Protein AF-I9ZJ11-F1 (afdb_m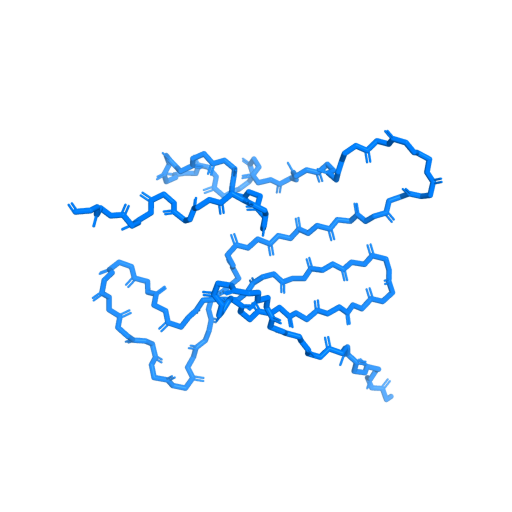onomer_lite)

Structure (mmCIF, N/CA/C/O backbone):
data_AF-I9ZJ11-F1
#
_entry.id   AF-I9ZJ11-F1
#
loop_
_atom_site.group_PDB
_atom_site.id
_atom_site.type_symbol
_atom_site.label_atom_id
_atom_site.label_alt_id
_atom_site.label_comp_id
_atom_site.label_asym_id
_atom_site.label_entity_id
_atom_site.label_seq_id
_atom_site.pdbx_PDB_ins_code
_atom_site.Cartn_x
_atom_site.Cartn_y
_atom_site.Cartn_z
_atom_site.occupancy
_atom_site.B_iso_or_equiv
_atom_site.auth_seq_id
_atom_site.auth_comp_id
_atom_site.auth_asym_id
_atom_site.auth_atom_id
_atom_site.pdbx_PDB_model_num
ATOM 1 N N . MET A 1 1 ? -10.554 7.405 -21.969 1.00 78.31 1 MET A N 1
ATOM 2 C CA . MET A 1 1 ? -10.525 6.119 -21.237 1.00 78.31 1 MET A CA 1
ATOM 3 C C . MET A 1 1 ? -9.491 6.264 -20.133 1.00 78.31 1 MET A C 1
ATOM 5 O O . MET A 1 1 ? -8.429 6.786 -20.431 1.00 78.31 1 MET A O 1
ATOM 9 N N . LEU A 1 2 ? -9.816 5.924 -18.883 1.00 82.06 2 LEU A N 1
ATOM 10 C CA . LEU A 1 2 ? -8.851 5.946 -17.775 1.00 82.06 2 LEU A CA 1
ATOM 11 C C . LEU A 1 2 ? -8.134 4.600 -17.723 1.00 82.06 2 LEU A C 1
ATOM 13 O O . LEU A 1 2 ? -8.796 3.561 -17.674 1.00 82.06 2 LEU A O 1
ATOM 17 N N . GLU A 1 3 ? -6.806 4.626 -17.741 1.00 89.94 3 GLU A N 1
ATOM 18 C CA . GLU A 1 3 ? -6.010 3.427 -17.506 1.00 89.94 3 GLU A CA 1
ATOM 19 C C . GLU A 1 3 ? -6.105 3.022 -16.035 1.00 89.94 3 GLU A C 1
ATOM 21 O O . GLU A 1 3 ? -6.094 3.858 -15.129 1.00 89.94 3 GLU A O 1
ATOM 26 N N . LYS A 1 4 ? -6.264 1.720 -15.799 1.00 90.81 4 LYS A N 1
ATOM 27 C CA . LYS A 1 4 ? -6.378 1.161 -14.453 1.00 90.81 4 LYS A CA 1
ATOM 28 C C . LYS A 1 4 ? -5.008 0.694 -13.984 1.00 90.81 4 LYS A C 1
ATOM 30 O O . LYS A 1 4 ? -4.286 0.056 -14.743 1.00 90.81 4 LYS A O 1
ATOM 35 N N . GLY A 1 5 ? -4.700 0.956 -12.719 1.00 91.88 5 GLY A N 1
ATOM 36 C CA . GLY A 1 5 ? -3.571 0.327 -12.040 1.00 91.88 5 GLY A CA 1
ATOM 37 C C . GLY A 1 5 ? -3.818 -1.150 -11.713 1.00 91.88 5 GLY A C 1
ATOM 38 O O . GLY A 1 5 ? -4.937 -1.662 -11.826 1.00 91.88 5 GLY A O 1
ATOM 39 N N . THR A 1 6 ? -2.766 -1.825 -11.258 1.00 95.69 6 THR A N 1
ATOM 40 C CA . THR A 1 6 ? -2.787 -3.217 -10.796 1.00 95.69 6 THR A CA 1
ATOM 41 C C . THR A 1 6 ? -2.919 -3.250 -9.281 1.00 95.69 6 THR A C 1
ATOM 43 O O . THR A 1 6 ? -2.101 -2.669 -8.576 1.00 95.69 6 THR A O 1
ATOM 46 N N . LYS A 1 7 ? -3.937 -3.937 -8.754 1.00 94.31 7 LYS A N 1
ATOM 47 C CA . LYS A 1 7 ? -4.050 -4.148 -7.304 1.00 94.31 7 LYS A CA 1
ATOM 48 C C . LYS A 1 7 ? -3.091 -5.245 -6.838 1.00 94.31 7 LYS A C 1
ATOM 50 O O . LYS A 1 7 ? -2.949 -6.263 -7.515 1.00 94.31 7 LYS A O 1
ATOM 55 N N . GLY A 1 8 ? -2.524 -5.083 -5.651 1.00 93.50 8 GLY A N 1
ATOM 56 C CA . GLY A 1 8 ? -1.694 -6.089 -5.001 1.00 93.50 8 GLY A CA 1
ATOM 57 C C . GLY A 1 8 ? -1.934 -6.163 -3.499 1.00 93.50 8 GLY A C 1
ATOM 58 O O . GLY A 1 8 ? -2.624 -5.331 -2.901 1.00 93.50 8 GLY A O 1
ATOM 59 N N . THR A 1 9 ? -1.395 -7.215 -2.895 1.00 89.81 9 THR A N 1
ATOM 60 C CA . THR A 1 9 ? -1.393 -7.412 -1.449 1.00 89.81 9 THR A CA 1
ATOM 61 C C . THR A 1 9 ? -0.069 -8.037 -1.050 1.00 89.81 9 THR A C 1
ATOM 63 O O . THR A 1 9 ? 0.402 -8.954 -1.720 1.00 89.81 9 THR A O 1
ATOM 66 N N . ASP A 1 10 ? 0.562 -7.512 -0.008 1.00 80.44 10 ASP A N 1
ATOM 67 C CA . ASP A 1 10 ? 1.824 -8.058 0.483 1.00 80.44 10 ASP A CA 1
ATOM 68 C C . ASP A 1 10 ? 1.615 -9.179 1.514 1.00 80.44 10 ASP A C 1
ATOM 70 O O . ASP A 1 10 ? 0.496 -9.515 1.899 1.00 80.44 10 ASP A O 1
ATOM 74 N N . HIS A 1 11 ? 2.720 -9.756 1.986 1.00 82.00 11 HIS A N 1
ATOM 75 C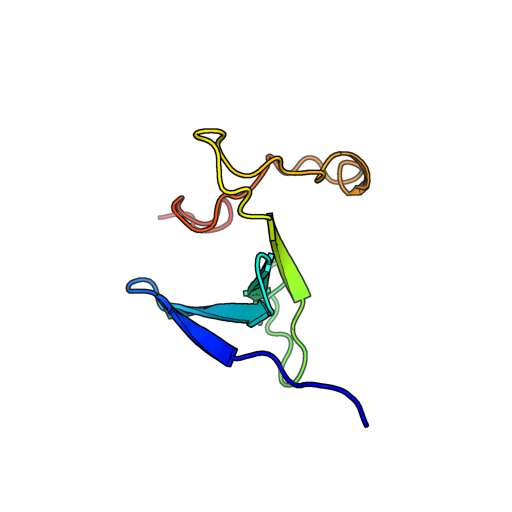 CA . HIS A 1 11 ? 2.728 -10.799 3.015 1.00 82.00 11 HIS A CA 1
ATOM 76 C C . HIS A 1 11 ? 2.104 -10.399 4.368 1.00 82.00 11 HIS A C 1
ATOM 78 O O . HIS A 1 11 ? 1.834 -11.278 5.182 1.00 82.00 11 HIS A O 1
ATOM 84 N N . LEU A 1 12 ? 1.867 -9.104 4.613 1.00 77.62 12 LEU A N 1
ATOM 85 C CA . LEU A 1 12 ? 1.207 -8.585 5.814 1.00 77.62 12 LEU A CA 1
ATOM 86 C C . LEU A 1 12 ? -0.275 -8.255 5.568 1.00 77.62 12 LEU A C 1
ATOM 88 O O . LEU A 1 12 ? -0.939 -7.730 6.459 1.00 77.62 12 LEU A O 1
ATOM 92 N N . GLY A 1 13 ? -0.807 -8.544 4.376 1.00 81.38 13 GLY A N 1
ATOM 93 C CA . GLY A 1 13 ? -2.204 -8.285 4.035 1.00 81.38 13 GLY A CA 1
ATOM 94 C C . GLY A 1 13 ? -2.504 -6.829 3.666 1.00 81.38 13 GLY A C 1
ATOM 95 O O . GLY A 1 13 ? -3.674 -6.462 3.568 1.00 81.38 13 GLY A O 1
ATOM 96 N N . ARG A 1 14 ? -1.488 -5.982 3.448 1.00 8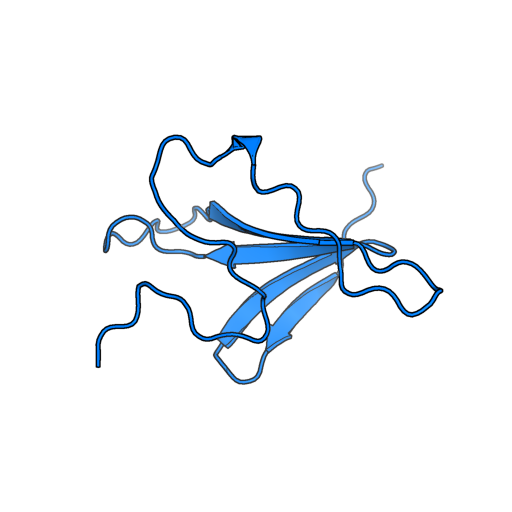2.06 14 ARG A N 1
ATOM 97 C CA . ARG A 1 14 ? -1.710 -4.576 3.077 1.00 82.06 14 ARG A CA 1
ATOM 98 C C . ARG A 1 14 ? -2.036 -4.459 1.602 1.00 82.06 14 ARG A C 1
ATOM 100 O O . ARG A 1 14 ? -1.329 -5.008 0.760 1.00 82.06 14 ARG A O 1
ATOM 107 N N . VAL A 1 15 ? -3.086 -3.707 1.299 1.00 90.69 15 VAL A N 1
ATOM 108 C CA . VAL A 1 15 ? -3.559 -3.498 -0.068 1.00 90.69 15 VAL A CA 1
ATOM 109 C C . VAL A 1 15 ? -2.839 -2.308 -0.685 1.00 90.69 15 VAL A C 1
ATOM 111 O O . VAL A 1 15 ? -2.682 -1.265 -0.053 1.00 90.69 15 VAL A O 1
ATOM 114 N N . PHE A 1 16 ? -2.428 -2.448 -1.940 1.00 91.31 16 PHE A N 1
ATOM 115 C CA . PHE A 1 16 ? -1.860 -1.355 -2.717 1.00 91.31 16 PHE A CA 1
ATOM 116 C C . PHE A 1 16 ? -2.323 -1.398 -4.172 1.00 91.31 16 PHE A C 1
ATOM 118 O O . PHE A 1 16 ? -2.826 -2.416 -4.656 1.00 91.31 16 PHE A O 1
ATOM 125 N N . VAL A 1 17 ? -2.151 -0.280 -4.870 1.00 93.69 17 VAL A N 1
ATOM 126 C CA . VAL A 1 17 ? -2.351 -0.164 -6.315 1.00 93.69 17 VAL A CA 1
ATOM 127 C C . VAL A 1 17 ? -1.065 0.343 -6.947 1.00 93.69 17 VAL A C 1
ATOM 129 O O . VAL A 1 17 ? -0.577 1.409 -6.575 1.00 93.69 17 VAL A O 1
ATOM 132 N N . ASP A 1 18 ? -0.556 -0.411 -7.913 1.00 92.81 18 ASP A N 1
ATOM 133 C CA . ASP A 1 18 ? 0.564 -0.022 -8.760 1.00 92.81 18 ASP A CA 1
ATOM 134 C C . ASP A 1 18 ? 0.063 0.607 -10.051 1.00 92.81 18 ASP A C 1
ATOM 136 O O . ASP A 1 18 ? -0.853 0.097 -10.700 1.00 92.81 18 ASP A O 1
ATOM 140 N N . TYR A 1 19 ? 0.687 1.704 -10.446 1.00 92.44 19 TYR A N 1
ATOM 141 C CA . TYR A 1 19 ? 0.456 2.338 -11.730 1.00 92.44 19 TYR A CA 1
ATOM 142 C C . TYR A 1 19 ? 1.762 2.949 -12.216 1.00 92.44 19 TYR A C 1
ATOM 144 O O . TYR A 1 19 ? 2.284 3.872 -11.587 1.00 92.44 19 TYR A O 1
ATOM 152 N N . ASP A 1 20 ? 2.273 2.433 -13.335 1.00 90.88 20 ASP A N 1
ATOM 153 C CA . ASP A 1 20 ? 3.577 2.823 -13.871 1.00 90.88 20 ASP A CA 1
ATOM 154 C C . ASP A 1 20 ? 4.665 2.696 -12.785 1.00 90.88 20 ASP A C 1
ATOM 156 O O . ASP A 1 20 ? 4.805 1.641 -12.163 1.00 90.88 20 ASP A O 1
ATOM 160 N N . ASN A 1 21 ? 5.397 3.766 -12.492 1.00 86.38 21 ASN A N 1
ATOM 161 C CA . ASN A 1 21 ? 6.441 3.780 -11.483 1.00 86.38 21 ASN A CA 1
ATOM 162 C C . ASN A 1 21 ? 5.945 4.223 -10.096 1.00 86.38 21 ASN A C 1
ATOM 164 O O . ASN A 1 21 ? 6.733 4.701 -9.282 1.00 86.38 21 ASN A O 1
ATOM 168 N N . LYS A 1 22 ? 4.640 4.1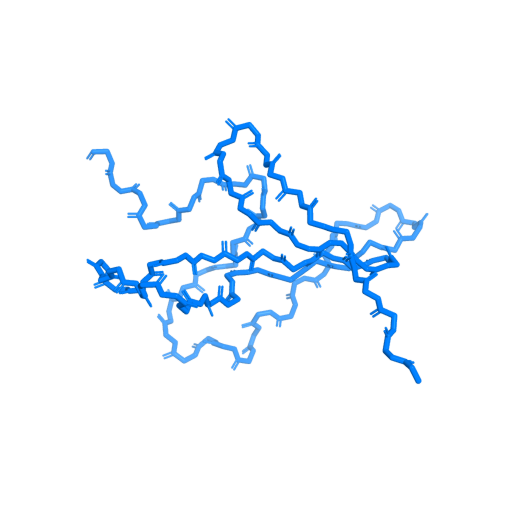29 -9.826 1.00 87.25 22 LYS A N 1
ATOM 169 C CA . LYS A 1 22 ? 4.017 4.584 -8.577 1.00 87.25 22 LYS A CA 1
ATOM 170 C C . LYS A 1 22 ? 3.288 3.449 -7.882 1.00 87.25 22 LYS A C 1
ATOM 172 O O . LYS A 1 22 ? 2.615 2.653 -8.534 1.00 87.25 22 LYS A O 1
ATOM 177 N N . ARG A 1 23 ? 3.334 3.459 -6.552 1.00 89.38 23 ARG A N 1
ATOM 178 C CA . ARG A 1 23 ? 2.534 2.593 -5.684 1.00 89.38 23 ARG A CA 1
ATOM 179 C C . ARG A 1 23 ? 1.745 3.428 -4.689 1.00 89.38 23 ARG A C 1
ATOM 181 O O . ARG A 1 23 ? 2.291 4.317 -4.043 1.00 89.38 23 ARG A O 1
ATOM 188 N N . VAL A 1 24 ? 0.466 3.111 -4.526 1.00 87.56 24 VAL A N 1
ATOM 189 C CA . VAL A 1 24 ? -0.420 3.728 -3.530 1.00 87.56 24 VAL A CA 1
ATOM 190 C C . VAL A 1 24 ? -0.840 2.669 -2.522 1.00 87.56 24 VAL A C 1
ATOM 192 O O . VAL A 1 24 ? -1.494 1.702 -2.903 1.00 87.56 24 VAL A O 1
ATOM 195 N N . GLY A 1 25 ? -0.480 2.834 -1.250 1.00 88.88 25 GLY A N 1
ATOM 196 C CA . GLY A 1 25 ? -0.953 1.978 -0.162 1.00 88.88 25 GLY A CA 1
ATOM 197 C C . GLY A 1 25 ? -2.326 2.419 0.341 1.00 88.88 25 GLY A C 1
ATOM 198 O O . GLY A 1 25 ? -2.583 3.617 0.485 1.00 88.88 25 GLY A O 1
ATOM 199 N N . LEU A 1 26 ? -3.203 1.454 0.613 1.00 88.75 26 LEU A N 1
ATOM 200 C CA . LEU A 1 26 ? -4.584 1.668 1.038 1.00 88.75 26 LEU A CA 1
ATOM 201 C C . LEU A 1 26 ? -4.855 0.998 2.394 1.00 88.75 26 LEU A C 1
ATOM 203 O O . LEU A 1 26 ? -4.389 -0.112 2.656 1.00 88.75 26 LEU A O 1
ATOM 207 N N . ASN A 1 27 ? -5.664 1.647 3.233 1.00 84.56 27 ASN A N 1
ATOM 208 C CA . ASN A 1 27 ? -6.143 1.110 4.510 1.00 84.56 27 ASN A CA 1
ATOM 209 C C . ASN A 1 27 ? -7.675 1.233 4.601 1.00 84.56 27 ASN A C 1
ATOM 211 O O . ASN A 1 27 ? -8.244 2.232 4.161 1.00 84.56 27 ASN A O 1
ATOM 215 N N . ASN A 1 28 ? -8.345 0.222 5.153 1.00 88.38 28 ASN A N 1
ATOM 216 C CA . ASN A 1 28 ? -9.798 0.197 5.366 1.00 88.38 28 ASN A CA 1
ATOM 217 C C . ASN A 1 28 ? -10.200 0.618 6.792 1.00 88.38 28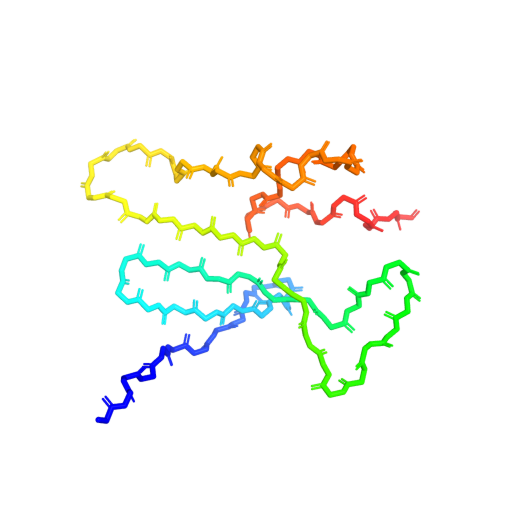 ASN A C 1
ATOM 219 O O . ASN A 1 28 ? -11.361 0.499 7.172 1.00 88.38 28 ASN A O 1
ATOM 223 N N . THR A 1 29 ? -9.250 1.104 7.587 1.00 84.81 29 THR A N 1
ATOM 224 C CA . THR A 1 29 ? -9.460 1.610 8.942 1.00 84.81 29 THR A CA 1
ATOM 225 C C . THR A 1 29 ? -8.842 2.998 9.106 1.00 84.81 29 THR A C 1
ATOM 227 O O . THR A 1 29 ? -7.792 3.307 8.542 1.00 84.81 29 THR A O 1
ATOM 230 N N . TRP A 1 30 ? -9.484 3.847 9.905 1.00 81.69 30 TRP A N 1
ATOM 231 C CA . TRP A 1 30 ? -8.961 5.147 10.326 1.00 81.69 30 TRP A CA 1
ATOM 232 C C . TRP A 1 30 ? -9.376 5.402 11.772 1.00 81.69 30 TRP A C 1
ATOM 234 O O . TRP A 1 30 ? -10.529 5.173 12.122 1.00 81.69 30 TRP A O 1
ATOM 244 N N . ASP A 1 31 ? -8.446 5.834 12.626 1.00 80.56 31 ASP A N 1
ATOM 245 C CA . ASP A 1 31 ? -8.706 6.073 14.057 1.00 80.56 31 ASP A CA 1
ATOM 246 C C . ASP A 1 31 ? -9.459 4.913 14.755 1.00 80.56 31 ASP A C 1
ATOM 248 O O . ASP A 1 31 ? -10.438 5.091 15.480 1.00 80.56 31 ASP A O 1
ATOM 252 N N . LYS A 1 32 ? -9.024 3.672 14.479 1.00 81.19 32 LYS A N 1
ATOM 253 C CA . LYS A 1 32 ? -9.627 2.423 14.998 1.00 81.19 32 LYS A CA 1
ATOM 254 C C . LYS A 1 32 ? -11.094 2.203 14.596 1.00 81.19 32 LYS A C 1
ATOM 256 O O . LYS A 1 32 ? -11.783 1.385 15.209 1.00 81.19 32 LYS A O 1
ATOM 261 N N . LYS A 1 33 ? -11.586 2.911 13.581 1.00 82.94 33 LYS A N 1
ATOM 262 C CA . LYS A 1 33 ? -12.900 2.697 12.971 1.00 82.94 33 LYS A CA 1
ATOM 263 C C . LYS A 1 33 ? -12.736 2.016 11.622 1.00 82.94 33 LYS A C 1
ATOM 265 O O . LYS A 1 33 ? -11.887 2.419 10.832 1.00 82.94 33 LYS A O 1
ATOM 270 N N . ASP A 1 34 ? -13.554 0.998 11.378 1.00 90.25 34 ASP A N 1
ATOM 271 C CA . ASP A 1 34 ? -13.705 0.397 10.055 1.00 90.25 34 ASP A CA 1
ATOM 272 C C . ASP A 1 34 ? -14.430 1.379 9.124 1.00 90.25 34 ASP A C 1
ATOM 274 O O . ASP A 1 34 ? -15.369 2.066 9.537 1.00 90.25 34 ASP A O 1
ATOM 278 N N . LEU A 1 35 ? -13.955 1.477 7.885 1.00 87.12 35 LEU A N 1
ATOM 279 C CA . LEU A 1 35 ? -14.462 2.404 6.876 1.00 87.12 35 LEU A CA 1
ATOM 280 C C . LEU A 1 35 ? -15.491 1.758 5.932 1.00 87.12 35 LEU A C 1
ATOM 282 O O . LEU A 1 35 ? -15.972 2.410 5.004 1.00 87.12 35 LEU A O 1
ATOM 286 N N . GLY A 1 36 ? -15.847 0.489 6.139 1.00 91.62 36 GLY A N 1
ATOM 287 C CA . GLY A 1 36 ? -16.778 -0.262 5.308 1.00 91.62 36 GLY A CA 1
ATOM 288 C C . GLY A 1 36 ? -16.278 -0.395 3.871 1.00 91.62 36 GLY A C 1
ATOM 289 O O . GLY A 1 36 ? -15.257 -1.016 3.592 1.00 91.62 36 GLY A O 1
ATOM 290 N N . ASN A 1 37 ? -17.013 0.194 2.930 1.00 90.75 37 ASN A N 1
ATOM 291 C CA . ASN A 1 37 ? -16.668 0.218 1.508 1.00 90.75 37 ASN A CA 1
ATOM 292 C C . ASN A 1 37 ? -15.729 1.379 1.118 1.00 90.75 37 ASN A C 1
ATOM 294 O O . ASN A 1 37 ? -15.490 1.587 -0.074 1.00 90.75 37 ASN A O 1
ATOM 298 N N . HIS A 1 38 ? -15.210 2.134 2.089 1.00 87.69 38 HIS A N 1
ATOM 299 C CA . HIS A 1 38 ? -14.271 3.232 1.873 1.00 87.69 38 HIS A CA 1
ATOM 300 C C . HIS A 1 38 ? -12.831 2.831 2.226 1.00 87.69 38 HIS A C 1
ATOM 302 O O . HIS A 1 38 ? -12.590 1.965 3.061 1.00 87.69 38 HIS A O 1
ATOM 308 N N . TRP A 1 39 ? -11.867 3.492 1.583 1.00 88.44 39 TRP A N 1
ATOM 309 C CA . TRP A 1 39 ? -10.435 3.295 1.803 1.00 88.44 39 TRP A CA 1
ATOM 310 C C . TRP A 1 39 ? -9.747 4.650 1.935 1.00 88.44 39 TRP A C 1
ATOM 312 O O . TRP A 1 39 ? -10.111 5.602 1.241 1.00 88.44 39 TRP A O 1
ATOM 322 N N . VAL A 1 40 ? -8.733 4.729 2.791 1.00 83.94 40 VAL A N 1
ATOM 323 C CA . VAL A 1 40 ? -7.835 5.884 2.899 1.00 83.94 40 VAL A CA 1
ATOM 324 C C . VAL A 1 40 ? -6.490 5.557 2.270 1.00 83.94 40 VAL A C 1
ATOM 326 O O . VAL A 1 40 ? -6.011 4.425 2.355 1.00 83.94 40 VAL A O 1
ATOM 329 N N . VAL A 1 41 ? -5.863 6.557 1.655 1.00 86.38 41 VAL A N 1
ATOM 330 C CA . VAL A 1 41 ? -4.476 6.443 1.198 1.00 86.38 41 VAL A CA 1
ATOM 331 C C . VAL A 1 41 ? -3.567 6.518 2.421 1.00 86.38 41 VAL A C 1
ATOM 333 O O . VAL A 1 41 ? -3.546 7.532 3.114 1.00 86.38 41 VAL A O 1
ATOM 336 N N . SER A 1 42 ? -2.834 5.440 2.694 1.00 78.75 42 SER A N 1
ATOM 337 C CA . SER A 1 42 ? -1.917 5.343 3.837 1.00 78.75 42 SER A CA 1
ATOM 338 C C . SER A 1 42 ? -0.460 5.600 3.463 1.00 78.75 42 SER A C 1
ATOM 340 O O . SER A 1 42 ? 0.342 5.933 4.331 1.00 78.75 42 SER A O 1
ATOM 342 N N . SER A 1 43 ? -0.100 5.414 2.191 1.00 76.31 43 SER A N 1
ATOM 343 C CA . SER A 1 43 ? 1.252 5.654 1.684 1.00 76.31 43 SER A CA 1
ATOM 344 C C . SER A 1 43 ? 1.250 5.891 0.174 1.00 76.31 43 SER A C 1
ATOM 346 O O . SER A 1 43 ? 0.328 5.490 -0.539 1.00 76.31 43 SER A O 1
ATOM 348 N N . TYR A 1 44 ? 2.299 6.548 -0.313 1.00 81.81 44 TYR A N 1
ATOM 349 C CA . TYR A 1 44 ? 2.529 6.790 -1.730 1.00 81.81 44 TYR A CA 1
ATOM 350 C C . TYR A 1 44 ? 4.026 6.683 -2.014 1.00 81.81 44 TYR A C 1
ATOM 352 O O . TYR A 1 44 ? 4.823 7.362 -1.370 1.00 81.81 44 TYR A O 1
ATOM 360 N N . GLU A 1 45 ? 4.403 5.833 -2.960 1.00 80.69 45 GLU A N 1
ATOM 361 C CA . GLU A 1 45 ? 5.790 5.576 -3.340 1.00 80.69 45 GLU A CA 1
ATOM 362 C C . GLU A 1 45 ? 5.966 5.868 -4.835 1.00 80.69 45 GLU A C 1
ATOM 364 O O . GLU A 1 45 ? 5.109 5.520 -5.647 1.00 80.69 45 GLU A O 1
ATOM 369 N N . ILE A 1 46 ? 7.084 6.502 -5.197 1.00 82.31 46 ILE A N 1
ATOM 370 C CA . ILE A 1 46 ? 7.535 6.653 -6.585 1.00 82.31 46 ILE A CA 1
ATOM 371 C C . ILE A 1 46 ? 8.869 5.922 -6.709 1.00 82.31 46 ILE A C 1
ATOM 373 O O . ILE A 1 46 ? 9.811 6.229 -5.979 1.00 82.31 46 ILE A O 1
ATOM 377 N N . TYR A 1 47 ? 8.954 4.977 -7.635 1.00 75.31 47 TYR A N 1
ATOM 378 C CA . TYR A 1 47 ? 10.179 4.270 -7.971 1.00 75.31 47 TYR A CA 1
ATOM 379 C C . TYR A 1 47 ? 10.876 5.006 -9.122 1.00 75.31 47 TYR A C 1
ATOM 381 O O . TYR A 1 47 ? 10.367 5.052 -10.241 1.00 75.31 47 TYR A O 1
ATOM 389 N N . ASN A 1 48 ? 12.040 5.597 -8.865 1.00 71.25 48 ASN A N 1
ATOM 390 C CA . ASN A 1 48 ? 12.911 6.109 -9.926 1.00 71.25 48 ASN A CA 1
ATOM 391 C C . ASN A 1 48 ? 13.995 5.059 -10.225 1.00 71.25 48 ASN A C 1
ATOM 393 O O . ASN A 1 48 ? 14.464 4.383 -9.312 1.00 71.25 48 ASN A O 1
ATOM 397 N N . SER A 1 49 ? 14.384 4.901 -11.496 1.00 61.78 49 SER A N 1
ATOM 398 C CA . SER A 1 49 ? 15.301 3.839 -11.958 1.00 61.78 49 SER A CA 1
ATOM 399 C C . SER A 1 49 ? 16.762 3.966 -11.504 1.00 61.78 49 SER A C 1
ATOM 401 O O . SER A 1 49 ? 17.584 3.163 -11.931 1.00 61.78 49 SER A O 1
ATOM 403 N N . GLU A 1 50 ? 17.108 4.896 -10.617 1.00 51.66 50 GLU A N 1
ATOM 404 C CA . GLU A 1 50 ? 18.482 5.057 -10.138 1.00 51.66 50 GLU A CA 1
ATOM 405 C C . GLU A 1 50 ? 18.522 5.108 -8.615 1.00 51.66 50 GLU A C 1
ATOM 407 O O . GLU A 1 50 ? 18.343 6.166 -8.033 1.00 51.66 50 GLU A O 1
ATOM 412 N N . SER A 1 51 ? 18.769 3.956 -7.979 1.00 50.69 51 SER A N 1
ATOM 413 C CA . SER A 1 51 ? 19.392 3.784 -6.646 1.00 50.69 51 SER A CA 1
ATOM 414 C C . SER A 1 51 ? 18.887 4.580 -5.423 1.00 50.69 51 SER A C 1
ATOM 416 O O . SER A 1 51 ? 19.398 4.363 -4.325 1.00 50.69 51 SER A O 1
ATOM 418 N N . GLU A 1 52 ? 17.883 5.441 -5.540 1.00 48.62 52 GLU A N 1
ATOM 419 C CA . GLU A 1 52 ? 17.351 6.244 -4.446 1.00 48.62 52 GLU A CA 1
ATOM 420 C C . GLU A 1 52 ? 16.089 5.604 -3.871 1.00 48.62 52 GLU A C 1
ATOM 422 O O . GLU A 1 52 ? 15.173 5.177 -4.578 1.00 48.62 52 GLU A O 1
ATOM 427 N N . SER A 1 53 ? 16.059 5.524 -2.541 1.00 50.59 53 SER A N 1
ATOM 428 C CA . SER A 1 53 ? 14.869 5.106 -1.806 1.00 50.59 53 SER A CA 1
ATOM 429 C C . SER A 1 53 ? 13.700 6.039 -2.151 1.00 50.59 53 SER A C 1
ATOM 431 O O . SER A 1 53 ? 13.919 7.246 -2.241 1.00 50.59 53 SER A O 1
ATOM 433 N N . PRO A 1 54 ? 12.470 5.519 -2.329 1.00 52.59 54 PRO A N 1
ATOM 434 C CA . PRO A 1 54 ? 11.319 6.312 -2.756 1.00 52.59 54 PRO A CA 1
ATOM 435 C C . PRO A 1 54 ? 11.163 7.569 -1.887 1.00 52.59 54 PRO A C 1
ATOM 437 O O . PRO A 1 54 ? 11.008 7.478 -0.668 1.00 52.59 54 PRO A O 1
ATOM 440 N N . VAL A 1 55 ? 11.238 8.744 -2.519 1.00 50.28 55 VAL A N 1
ATOM 441 C CA . VAL A 1 55 ? 11.130 10.047 -1.851 1.00 50.28 55 VAL A CA 1
ATOM 442 C C . VAL A 1 55 ? 9.673 10.268 -1.438 1.00 50.28 55 VAL A C 1
ATOM 444 O O . VAL A 1 55 ? 8.794 10.516 -2.263 1.00 50.28 55 VAL A O 1
ATOM 447 N N . LEU A 1 56 ? 9.417 10.145 -0.136 1.00 51.34 56 LEU A N 1
ATOM 448 C CA . LEU A 1 56 ? 8.116 10.334 0.505 1.00 51.34 56 LEU A CA 1
ATOM 449 C C . LEU A 1 56 ? 7.829 11.831 0.689 1.00 51.34 56 LEU A C 1
ATOM 451 O O . LEU A 1 56 ? 8.336 12.441 1.630 1.00 51.34 56 LEU A O 1
ATOM 455 N N . LEU A 1 57 ? 6.956 12.434 -0.128 1.00 46.25 57 LEU A N 1
ATOM 456 C CA . LEU A 1 57 ? 6.400 13.756 0.195 1.00 46.25 57 LEU A CA 1
ATOM 457 C C . LEU A 1 57 ? 5.134 13.622 1.057 1.00 46.25 57 LEU A C 1
ATOM 459 O O . LEU A 1 57 ? 4.024 13.934 0.643 1.00 46.25 57 LEU A O 1
ATOM 463 N N . MET A 1 58 ? 5.328 13.161 2.292 1.00 42.69 58 MET A N 1
ATOM 464 C CA . MET A 1 58 ? 4.331 13.198 3.374 1.00 42.69 58 MET A CA 1
ATOM 465 C C . MET A 1 58 ? 4.334 14.541 4.127 1.00 42.69 58 MET A C 1
ATOM 467 O O . MET A 1 58 ? 3.535 14.729 5.037 1.00 42.69 58 MET A O 1
ATOM 471 N N . THR A 1 59 ? 5.212 15.495 3.794 1.00 40.38 59 THR A N 1
ATOM 472 C CA . THR A 1 59 ? 5.356 16.758 4.549 1.00 40.38 59 THR A CA 1
ATOM 473 C C . THR A 1 59 ? 4.135 17.676 4.485 1.00 40.38 59 THR A C 1
ATOM 475 O O . THR A 1 59 ? 3.987 18.529 5.351 1.00 40.38 59 THR A O 1
ATOM 478 N N . GLN A 1 60 ? 3.199 17.466 3.553 1.00 44.84 60 GLN A N 1
ATOM 479 C CA . GLN A 1 60 ? 1.941 18.229 3.500 1.00 44.84 60 GL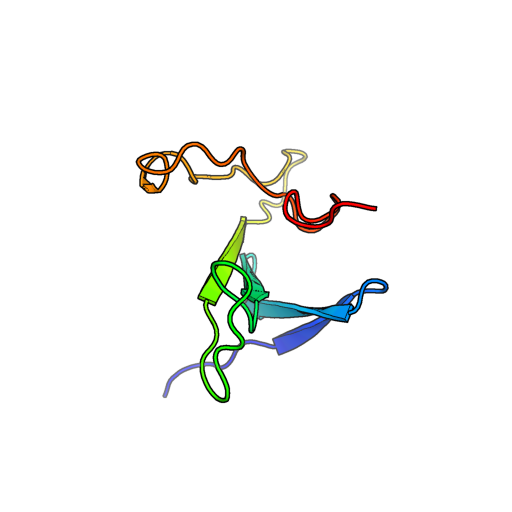N A CA 1
ATOM 480 C C . GLN A 1 60 ? 0.764 17.572 4.250 1.00 44.84 60 GLN A C 1
ATOM 482 O O . GLN A 1 60 ? -0.286 18.193 4.382 1.00 44.84 60 GLN A O 1
ATOM 487 N N . LEU A 1 61 ? 0.925 16.356 4.793 1.00 45.72 61 LEU A N 1
ATOM 488 C CA . LEU A 1 61 ? -0.066 15.711 5.677 1.00 45.72 61 LEU A CA 1
ATOM 489 C C . LEU A 1 61 ? 0.317 15.819 7.169 1.00 45.72 61 LEU A C 1
ATOM 491 O O . LEU A 1 61 ? -0.443 15.406 8.040 1.00 45.72 61 LEU A O 1
ATOM 495 N N . GLN A 1 62 ? 1.474 16.414 7.487 1.00 45.34 62 GLN A N 1
ATOM 496 C CA . GLN A 1 62 ? 2.068 16.517 8.832 1.00 45.34 62 GLN A CA 1
ATOM 497 C C . GLN A 1 62 ? 1.384 17.509 9.796 1.00 45.34 62 GLN A C 1
ATOM 499 O O . GLN A 1 62 ? 1.960 17.864 10.820 1.00 45.34 62 GLN A O 1
ATOM 504 N N . GLY A 1 63 ? 0.124 17.888 9.567 1.00 40.78 63 GLY A N 1
ATOM 505 C CA . GLY A 1 63 ? -0.692 18.513 10.618 1.00 40.78 63 GLY A CA 1
ATOM 506 C C . GLY A 1 63 ? -1.046 17.560 11.776 1.00 40.78 63 GLY A C 1
ATOM 507 O O . GLY A 1 63 ? -1.607 18.006 12.771 1.00 40.78 63 GLY A O 1
ATOM 508 N N . VAL A 1 64 ? -0.745 16.256 11.654 1.00 42.69 64 VAL A N 1
ATOM 509 C CA . VAL A 1 64 ? -1.282 15.194 12.533 1.00 42.69 64 VAL A CA 1
ATOM 510 C C . VAL A 1 64 ? -0.211 14.339 13.243 1.00 42.69 64 VAL A C 1
ATOM 512 O O . VAL A 1 64 ? -0.539 13.326 13.850 1.00 42.69 64 VAL A O 1
ATOM 515 N N . GLY A 1 65 ? 1.072 14.722 13.202 1.00 39.06 65 GLY A N 1
ATOM 516 C CA . GLY A 1 65 ? 2.115 14.107 14.048 1.00 39.06 65 GLY A CA 1
ATOM 517 C C . GLY A 1 65 ? 2.466 12.635 13.763 1.00 39.06 65 GLY A C 1
ATOM 518 O O . GLY A 1 65 ? 3.025 11.965 14.628 1.00 39.06 65 GLY A O 1
ATOM 519 N N . LEU A 1 66 ? 2.160 12.116 12.571 1.00 42.72 66 LEU A N 1
ATOM 520 C CA . LEU A 1 66 ? 2.497 10.749 12.158 1.00 42.72 66 LEU A CA 1
ATOM 521 C C . LEU A 1 66 ? 3.753 10.758 11.270 1.00 42.72 66 LEU A C 1
ATOM 523 O O . LEU A 1 66 ? 3.776 11.406 10.224 1.00 42.72 66 LEU A O 1
ATOM 527 N N . GLY A 1 67 ? 4.803 10.049 11.699 1.00 44.78 67 GLY A N 1
ATOM 528 C CA . GLY A 1 67 ? 6.006 9.807 10.895 1.00 44.78 67 GLY A CA 1
ATOM 529 C C . GLY A 1 67 ? 5.699 9.050 9.596 1.00 44.78 67 GLY A C 1
ATOM 530 O O . GLY A 1 67 ? 4.641 8.441 9.456 1.00 44.78 67 GLY A O 1
ATOM 531 N N . THR A 1 68 ? 6.615 9.116 8.630 1.00 48.50 68 THR A N 1
ATOM 532 C CA . THR A 1 68 ? 6.441 8.597 7.265 1.00 48.50 68 THR A CA 1
ATOM 533 C C . THR A 1 68 ? 6.339 7.061 7.228 1.00 48.50 68 THR A C 1
ATOM 535 O O . THR A 1 68 ? 7.344 6.406 7.497 1.00 48.50 68 THR A O 1
ATOM 538 N N . PRO A 1 69 ? 5.190 6.454 6.868 1.00 51.59 69 PRO A N 1
ATOM 539 C CA . PRO A 1 69 ? 5.055 5.003 6.804 1.00 51.59 69 PRO A CA 1
ATOM 540 C C . PRO A 1 69 ? 5.573 4.490 5.458 1.00 51.59 69 PRO A C 1
ATOM 542 O O . PRO A 1 69 ? 4.983 4.757 4.408 1.00 51.59 69 PRO A O 1
ATOM 545 N N . LYS A 1 70 ? 6.668 3.730 5.478 1.00 54.81 70 LYS A N 1
ATOM 546 C CA . LYS A 1 70 ? 7.108 2.938 4.325 1.00 54.81 70 LYS A CA 1
ATOM 547 C C . LYS A 1 70 ? 6.251 1.677 4.235 1.00 54.81 70 LYS A C 1
ATOM 549 O O . LYS A 1 70 ? 6.010 1.035 5.258 1.00 54.81 70 LYS A O 1
ATOM 554 N N . LEU A 1 71 ? 5.851 1.241 3.035 1.00 56.16 71 LEU A N 1
ATOM 555 C CA . LEU A 1 71 ? 5.103 -0.016 2.892 1.00 56.16 71 LEU A CA 1
ATOM 556 C C . LEU A 1 71 ? 5.976 -1.248 3.189 1.00 56.16 71 LEU A C 1
ATOM 558 O O . LEU A 1 71 ? 5.532 -2.363 3.026 1.00 56.16 71 LEU A O 1
ATOM 562 N N . THR A 1 72 ? 7.223 -1.127 3.627 1.00 54.56 72 THR A N 1
ATOM 563 C CA . THR A 1 72 ? 7.996 -2.271 4.149 1.00 54.56 72 THR A CA 1
ATOM 564 C C . THR A 1 72 ? 8.041 -2.297 5.672 1.00 54.56 72 THR A C 1
ATOM 566 O O . THR A 1 72 ? 8.464 -3.290 6.249 1.00 54.56 72 THR A O 1
ATOM 569 N N . GLU A 1 73 ? 7.610 -1.224 6.331 1.00 57.50 73 GLU A N 1
ATOM 570 C CA . GLU A 1 73 ? 7.655 -1.093 7.784 1.00 57.50 73 GLU A CA 1
ATOM 571 C C . GLU A 1 73 ? 6.294 -1.427 8.411 1.00 57.50 73 GLU A C 1
ATOM 573 O O . GLU A 1 73 ? 5.258 -1.310 7.744 1.00 57.50 73 GLU A O 1
ATOM 578 N N . PRO A 1 74 ? 6.262 -1.875 9.678 1.00 52.00 74 PRO A N 1
ATOM 579 C CA . PRO A 1 74 ? 5.017 -2.094 10.401 1.00 52.00 74 PRO A CA 1
ATOM 580 C C . PRO A 1 74 ? 4.206 -0.800 10.482 1.00 52.00 74 PRO A C 1
ATOM 582 O O . PRO A 1 74 ? 4.754 0.280 10.692 1.00 52.00 74 PRO A O 1
ATOM 585 N N . ASN A 1 75 ? 2.884 -0.905 10.351 1.00 47.88 75 ASN A N 1
ATOM 586 C CA . ASN A 1 75 ? 2.009 0.243 10.552 1.00 47.88 75 ASN A CA 1
ATOM 587 C C . ASN A 1 75 ? 2.159 0.749 12.007 1.00 47.88 75 ASN A C 1
ATOM 589 O O . ASN A 1 75 ? 1.930 -0.037 12.930 1.00 47.88 75 ASN A O 1
ATOM 593 N N . PRO A 1 76 ? 2.487 2.034 12.249 1.00 49.66 76 PRO A N 1
ATOM 594 C CA . PRO A 1 76 ? 2.684 2.576 13.599 1.00 49.66 76 PRO A CA 1
ATOM 595 C C . PRO A 1 76 ? 1.430 2.532 14.491 1.00 49.66 76 PRO A C 1
ATOM 597 O O . PRO A 1 76 ? 1.517 2.780 15.692 1.00 49.66 76 PRO A O 1
ATOM 600 N N . THR A 1 77 ? 0.259 2.200 13.937 1.00 50.03 77 THR A N 1
ATOM 601 C CA . THR A 1 77 ? -0.975 1.980 14.713 1.00 50.03 77 THR A CA 1
ATOM 602 C C . THR A 1 77 ? -1.138 0.555 15.258 1.00 50.03 77 THR A C 1
ATOM 604 O O . THR A 1 77 ? -2.057 0.315 16.043 1.00 50.03 77 THR A O 1
ATOM 607 N N . THR A 1 78 ? -0.234 -0.375 14.937 1.00 46.25 78 THR A N 1
ATOM 608 C CA . THR A 1 78 ? -0.231 -1.722 15.521 1.00 46.25 78 THR A CA 1
ATOM 609 C C . THR A 1 78 ? 0.467 -1.692 16.885 1.00 46.25 78 THR A C 1
ATOM 611 O O . THR A 1 78 ? 1.689 -1.787 16.973 1.00 46.25 78 THR A O 1
ATOM 614 N N . LYS A 1 79 ? -0.299 -1.540 17.973 1.00 44.34 79 LYS A N 1
ATOM 615 C CA . LYS A 1 79 ? 0.179 -1.913 19.314 1.00 44.34 79 LYS A CA 1
ATOM 616 C C . LYS A 1 79 ? 0.041 -3.428 19.473 1.00 44.34 79 LYS A C 1
ATOM 618 O O . LYS A 1 79 ? -1.055 -3.943 19.256 1.00 44.34 79 LYS A O 1
ATOM 623 N N . ASN A 1 80 ? 1.141 -4.089 19.838 1.00 38.25 80 ASN A N 1
ATOM 624 C CA . ASN A 1 80 ? 1.132 -5.447 20.391 1.00 38.25 80 ASN A CA 1
ATOM 625 C C . ASN A 1 80 ? 0.319 -5.500 21.688 1.00 38.25 80 ASN A C 1
ATOM 627 O O . ASN A 1 80 ? 0.370 -4.498 22.444 1.00 38.25 80 ASN A O 1
#

Secondary structure (DSSP, 8-state):
-PPPPEEEE-TT--EEEEETTEEEEEESEETTEE-TT--EEEEEEE--SSSPPP----TTTGGG------TTSPPTT---

Foldseek 3Di:
DDDAFDWDADPVRWIWTDDDQKIWTWDQDDPNDGVVPDIDGLAMFGDDPDDDGTDGPCVVVPPPPDDHDDPVDDDPPDDD

Sequence (80 aa):
MLEKGTKGTDHLGRVFVDYDNKRVGLNNTWDKKDLGNHWVVSSYEIYNSESESPVLLMTQLQGVGLGTPKLTEPNPTTKN

Organism: NCBI:txid992028

pLDDT: mean 70.89, std 19.29, range [38.25, 95.69]

InterPro domains:
  IPR021907 Protein of unknown function DUF3519 [PF12033] (1-79)

Radius of gyration: 13.59 Å; chains: 1; bounding box: 36×29×42 Å